Protein AF-A0A915ZA28-F1 (afdb_monomer_lite)

InterPro domains:
  IPR059179 MLKL-like, MCAfunc domain [cd21037] (40-152)

Foldseek 3Di:
DDDDPDDDDDPPDPPPQAAADPVLCVVLLVLLVVLLVLLVVLLVLFPFPNVLSVVLSVLSVLVNVLSVVCVVCVVVQSVCRGPVNSVLSVQLSVLSVVSSVLSNDGSHDDPVNCVVCVVVNVVSSVVSVVSNVVSVVVCCVSGVDPPPPPDD

Structure (mmCIF, N/CA/C/O backbone):
data_AF-A0A915ZA28-F1
#
_entry.id   AF-A0A915ZA28-F1
#
loop_
_atom_site.group_PDB
_atom_site.id
_atom_site.type_symbol
_atom_site.label_atom_id
_atom_site.label_alt_id
_atom_site.label_comp_id
_atom_site.label_asym_id
_atom_site.label_entity_id
_atom_site.label_seq_id
_atom_site.pdbx_PDB_ins_code
_atom_site.Cartn_x
_atom_site.Cartn_y
_atom_site.Cartn_z
_atom_site.occupancy
_atom_site.B_iso_or_equiv
_atom_site.auth_seq_id
_atom_site.auth_comp_id
_atom_site.auth_asym_id
_atom_site.auth_atom_id
_atom_site.pdbx_PDB_model_num
ATOM 1 N N . MET A 1 1 ? 57.516 22.117 -35.597 1.00 40.47 1 MET A N 1
ATOM 2 C CA . MET A 1 1 ? 57.354 22.070 -34.129 1.00 40.47 1 MET A CA 1
ATOM 3 C C . MET A 1 1 ? 55.864 22.042 -33.891 1.00 40.47 1 MET A C 1
ATOM 5 O O . MET A 1 1 ? 55.237 23.086 -33.785 1.00 40.47 1 MET A O 1
ATOM 9 N N . ASP A 1 2 ? 55.317 20.835 -33.965 1.00 41.31 2 ASP A N 1
ATOM 10 C CA . ASP A 1 2 ? 53.909 20.543 -33.736 1.00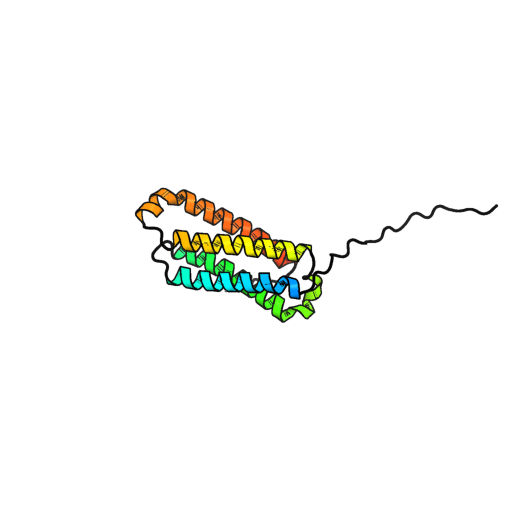 41.31 2 ASP A CA 1
ATOM 11 C C . ASP A 1 2 ? 53.710 20.199 -32.266 1.00 41.31 2 ASP A C 1
ATOM 13 O O . ASP A 1 2 ? 54.411 19.327 -31.761 1.00 41.31 2 ASP A O 1
ATOM 17 N N . GLN A 1 3 ? 52.769 20.880 -31.615 1.00 36.91 3 GLN A N 1
ATOM 18 C CA . GLN A 1 3 ? 51.885 20.400 -30.540 1.00 36.91 3 GLN A CA 1
ATOM 19 C C . GLN A 1 3 ? 51.331 21.620 -29.804 1.00 36.91 3 GLN A C 1
ATOM 21 O O . GLN A 1 3 ? 52.058 22.568 -29.542 1.00 36.91 3 GLN A O 1
ATOM 26 N N . LYS A 1 4 ? 50.092 21.659 -29.341 1.00 39.19 4 LYS A N 1
ATOM 27 C CA . LYS A 1 4 ? 48.842 20.934 -29.590 1.00 39.19 4 LYS A CA 1
ATOM 28 C C . LYS 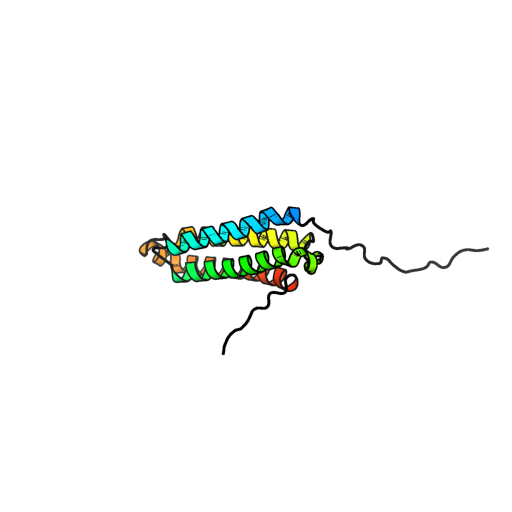A 1 4 ? 47.866 21.780 -28.774 1.00 39.19 4 LYS A C 1
ATOM 30 O O . LYS A 1 4 ? 48.152 22.074 -27.619 1.00 39.19 4 LYS A O 1
ATOM 35 N N . ILE A 1 5 ? 46.807 22.267 -29.409 1.00 40.84 5 ILE A N 1
ATOM 36 C CA . ILE A 1 5 ? 45.750 23.008 -28.723 1.00 40.84 5 ILE A CA 1
ATOM 37 C C . ILE A 1 5 ? 45.071 22.014 -27.779 1.00 40.84 5 ILE A C 1
ATOM 39 O O . ILE A 1 5 ? 44.640 20.948 -28.222 1.00 40.84 5 ILE A O 1
ATOM 43 N N . ASP A 1 6 ? 45.062 22.336 -26.488 1.00 39.34 6 ASP A N 1
ATOM 44 C CA . ASP A 1 6 ? 44.328 21.588 -25.478 1.00 39.34 6 ASP A CA 1
ATOM 45 C C . ASP A 1 6 ? 42.834 21.792 -25.721 1.00 39.34 6 ASP A C 1
ATOM 47 O O . ASP A 1 6 ? 42.280 22.869 -25.497 1.00 39.34 6 ASP A O 1
ATOM 51 N N . ASP A 1 7 ? 42.214 20.741 -26.244 1.00 38.91 7 ASP A N 1
ATOM 52 C CA . ASP A 1 7 ? 40.783 20.657 -26.478 1.00 38.91 7 ASP A CA 1
ATOM 53 C C . ASP A 1 7 ? 40.086 20.403 -25.135 1.00 38.91 7 ASP A C 1
ATOM 55 O O . ASP A 1 7 ? 40.293 19.384 -24.468 1.00 38.91 7 ASP A O 1
ATOM 59 N N . ILE A 1 8 ? 39.292 21.385 -24.717 1.00 51.22 8 ILE A N 1
ATOM 60 C CA . ILE A 1 8 ? 38.265 21.253 -23.688 1.00 51.22 8 ILE A CA 1
ATOM 61 C C . ILE A 1 8 ? 37.024 20.693 -24.383 1.00 51.22 8 ILE A C 1
ATOM 63 O O . ILE A 1 8 ? 36.708 21.151 -25.474 1.00 51.22 8 ILE A O 1
ATOM 67 N N . THR A 1 9 ? 36.286 19.829 -23.675 1.00 40.00 9 THR A N 1
ATOM 68 C CA . THR A 1 9 ? 35.014 19.134 -24.004 1.00 40.00 9 THR A CA 1
ATOM 69 C C . THR A 1 9 ? 35.259 17.662 -24.347 1.00 40.00 9 THR A C 1
ATOM 71 O O . THR A 1 9 ? 36.140 17.334 -25.118 1.00 40.00 9 THR A O 1
ATOM 74 N N . GLU A 1 10 ? 34.625 16.670 -23.730 1.00 42.81 10 GLU A N 1
ATOM 75 C CA . GLU A 1 10 ? 33.280 16.583 -23.172 1.00 42.81 10 GLU A CA 1
ATOM 76 C C . GLU A 1 10 ? 33.290 15.419 -22.157 1.00 42.81 10 GLU A C 1
ATOM 78 O O . GLU A 1 10 ? 33.548 14.276 -22.525 1.00 42.81 10 GLU A O 1
ATOM 83 N N . ASN A 1 11 ? 33.027 15.673 -20.870 1.00 44.12 11 ASN A N 1
ATOM 84 C CA . ASN A 1 11 ? 32.647 14.599 -19.945 1.00 44.12 11 ASN A CA 1
ATOM 85 C C . ASN A 1 11 ? 31.131 14.415 -20.063 1.00 44.12 11 ASN A C 1
ATOM 87 O O . ASN A 1 11 ? 30.358 14.913 -19.241 1.00 44.12 11 ASN A O 1
ATOM 91 N N . SER A 1 12 ? 30.703 13.788 -21.155 1.00 46.66 12 SER A N 1
ATOM 92 C CA . SER A 1 12 ? 29.302 13.516 -21.453 1.00 46.66 12 SER A CA 1
ATOM 93 C C . SER A 1 12 ? 28.850 12.224 -20.760 1.00 46.66 12 SER A C 1
ATOM 95 O O . SER A 1 12 ? 28.914 11.128 -21.296 1.00 46.66 12 SER A O 1
ATOM 97 N N . GLY A 1 13 ? 28.343 12.386 -19.535 1.00 45.31 13 GLY A N 1
ATOM 98 C CA . GLY A 1 13 ? 27.121 11.693 -19.118 1.00 45.31 13 GLY A CA 1
ATOM 99 C C . GLY A 1 13 ? 27.188 10.203 -18.778 1.00 45.31 13 GLY A C 1
ATOM 100 O O . GLY A 1 13 ? 26.256 9.492 -19.129 1.00 45.31 13 GLY A O 1
ATOM 101 N N . ASP A 1 14 ? 28.172 9.726 -18.013 1.00 47.44 14 ASP A N 1
ATOM 102 C CA . ASP A 1 14 ? 28.144 8.341 -17.495 1.00 47.44 14 ASP A CA 1
ATOM 103 C C . ASP A 1 14 ? 27.449 8.218 -16.119 1.00 47.44 14 ASP A C 1
ATOM 105 O O . ASP A 1 14 ? 27.905 7.558 -15.188 1.00 47.44 14 ASP A O 1
ATOM 109 N N . SER A 1 15 ? 26.310 8.902 -15.977 1.00 50.84 15 SER A N 1
ATOM 110 C CA . SER A 1 15 ? 25.309 8.615 -14.941 1.00 50.84 15 SER A CA 1
ATOM 111 C C . SER A 1 15 ? 24.094 7.964 -15.601 1.00 50.84 15 SER A C 1
ATOM 113 O O . SER A 1 15 ? 22.947 8.344 -15.348 1.00 50.84 15 SER A O 1
ATOM 115 N N . ALA A 1 16 ? 24.340 6.983 -16.471 1.00 52.16 16 ALA A N 1
ATOM 116 C CA . ALA A 1 16 ? 23.309 6.040 -16.856 1.00 52.16 16 ALA A CA 1
ATOM 117 C C . ALA A 1 16 ? 22.766 5.422 -15.560 1.00 52.16 16 ALA A C 1
ATOM 119 O O . ALA A 1 16 ? 23.492 4.776 -14.803 1.00 52.16 16 ALA A O 1
ATOM 120 N N . LEU A 1 17 ? 21.499 5.701 -15.257 1.00 61.66 17 LEU A N 1
ATOM 121 C CA . LEU A 1 17 ? 20.747 5.066 -14.184 1.00 61.66 17 LEU A CA 1
ATOM 122 C C . LEU A 1 17 ? 21.032 3.561 -14.223 1.00 61.66 17 LEU A C 1
ATOM 124 O O . LEU A 1 17 ? 20.574 2.883 -15.135 1.00 61.66 17 LEU A O 1
ATOM 128 N N . MET A 1 18 ? 21.829 3.056 -13.273 1.00 81.25 18 MET A N 1
ATOM 129 C CA . MET A 1 18 ? 22.242 1.650 -13.252 1.00 81.25 18 MET A CA 1
ATOM 130 C C . MET A 1 18 ? 20.996 0.768 -13.363 1.00 81.25 18 MET A C 1
ATOM 132 O O . MET A 1 18 ? 20.168 0.749 -12.442 1.00 81.25 18 MET A O 1
ATOM 136 N N . ILE A 1 19 ? 20.851 0.095 -14.507 1.00 89.12 19 ILE A N 1
ATOM 137 C CA . ILE A 1 19 ? 19.702 -0.755 -14.817 1.00 89.12 19 ILE A CA 1
ATOM 138 C C . ILE A 1 19 ? 19.683 -1.898 -13.805 1.00 89.12 19 ILE A C 1
ATOM 140 O O . ILE A 1 19 ? 20.698 -2.553 -13.554 1.00 89.12 19 ILE A O 1
ATOM 144 N N . VAL A 1 20 ? 18.520 -2.140 -13.210 1.00 94.00 20 VAL A N 1
ATOM 145 C CA . VAL A 1 20 ? 18.301 -3.251 -12.286 1.00 94.00 20 VAL A CA 1
ATOM 146 C C . VAL A 1 20 ? 17.390 -4.260 -12.980 1.00 94.00 20 VAL A C 1
ATOM 148 O O . VAL A 1 20 ? 16.294 -3.896 -13.399 1.00 94.00 20 VAL A O 1
ATOM 151 N N . PRO A 1 21 ? 17.782 -5.542 -13.092 1.00 94.81 21 PRO A N 1
ATOM 152 C CA . PRO A 1 21 ? 16.941 -6.541 -13.740 1.00 94.81 21 PRO A CA 1
ATOM 153 C C . PRO A 1 21 ? 15.562 -6.636 -13.082 1.00 94.81 21 PRO A C 1
ATOM 155 O O . PRO A 1 21 ? 15.471 -6.787 -11.863 1.00 94.81 21 PRO A O 1
ATOM 158 N N . PHE A 1 22 ? 14.495 -6.650 -13.887 1.00 95.12 22 PHE A N 1
ATOM 159 C CA . PHE A 1 22 ? 13.106 -6.768 -13.420 1.00 95.12 22 PHE A CA 1
ATOM 160 C C . PHE A 1 22 ? 12.899 -7.893 -12.389 1.00 95.12 22 PHE A C 1
ATOM 162 O O . PHE A 1 22 ? 12.186 -7.722 -11.405 1.00 95.12 22 PHE A O 1
ATOM 169 N N . ALA A 1 23 ? 13.578 -9.033 -12.558 1.00 96.50 23 ALA A N 1
ATOM 170 C CA . ALA A 1 23 ? 13.495 -10.160 -11.629 1.00 96.50 23 ALA A CA 1
ATOM 171 C C . ALA A 1 23 ? 13.850 -9.794 -10.172 1.00 96.50 23 ALA A C 1
ATOM 173 O O . ALA A 1 23 ? 13.363 -10.441 -9.248 1.00 96.50 23 ALA A O 1
ATOM 174 N N . LYS A 1 24 ? 14.662 -8.751 -9.949 1.00 96.94 24 LYS A N 1
ATOM 175 C CA . LYS A 1 24 ? 14.980 -8.234 -8.609 1.00 96.94 24 LYS A CA 1
ATOM 176 C C . LYS A 1 24 ? 13.816 -7.478 -7.970 1.00 96.94 24 LYS A C 1
ATOM 178 O O . LYS A 1 24 ? 13.742 -7.451 -6.750 1.00 96.94 24 LYS A O 1
ATOM 183 N N . PHE A 1 25 ? 12.904 -6.910 -8.759 1.00 97.00 25 PHE A N 1
ATOM 184 C CA . PHE A 1 25 ? 11.719 -6.204 -8.263 1.00 97.00 25 PHE A CA 1
ATOM 185 C C . PHE A 1 25 ? 10.588 -7.159 -7.865 1.00 97.00 25 PHE A C 1
ATOM 187 O O . PHE A 1 25 ? 9.782 -6.814 -7.007 1.00 97.00 25 PHE A O 1
ATOM 194 N N . LEU A 1 26 ? 10.532 -8.367 -8.444 1.00 96.88 26 LEU A N 1
ATOM 195 C CA . LEU A 1 26 ? 9.456 -9.336 -8.192 1.00 96.88 26 LEU A CA 1
ATOM 196 C C . LEU A 1 26 ? 9.199 -9.631 -6.702 1.00 96.88 26 LEU A C 1
ATOM 198 O O . LEU A 1 26 ? 8.030 -9.634 -6.321 1.00 96.88 26 LEU A O 1
ATOM 202 N N . PRO A 1 27 ? 10.218 -9.839 -5.842 1.00 97.88 27 PRO A N 1
ATOM 203 C CA . PRO A 1 27 ? 9.985 -10.035 -4.413 1.00 97.88 27 PRO A CA 1
ATOM 204 C C . PRO A 1 27 ? 9.258 -8.858 -3.755 1.00 97.88 27 PRO A C 1
ATOM 206 O O . PRO A 1 27 ? 8.328 -9.092 -2.996 1.00 97.88 27 PRO A O 1
ATOM 209 N N . LEU A 1 28 ? 9.626 -7.615 -4.087 1.00 97.69 28 LEU A N 1
ATOM 210 C CA . LEU A 1 28 ? 9.005 -6.408 -3.525 1.00 97.69 28 LEU A CA 1
ATOM 211 C C . LEU A 1 28 ? 7.570 -6.226 -4.025 1.00 97.69 28 LEU A C 1
ATOM 213 O O . LEU A 1 28 ? 6.681 -5.896 -3.248 1.00 97.69 28 LEU A O 1
ATOM 217 N N . ILE A 1 29 ? 7.338 -6.484 -5.316 1.00 96.38 29 ILE A N 1
ATOM 218 C CA . ILE A 1 29 ? 6.001 -6.438 -5.921 1.00 96.38 29 ILE A CA 1
ATOM 219 C C . ILE A 1 29 ? 5.070 -7.436 -5.222 1.00 96.38 29 ILE A C 1
ATOM 221 O O . ILE A 1 29 ? 3.973 -7.076 -4.800 1.00 96.38 29 ILE A O 1
ATOM 225 N N . ASN A 1 30 ? 5.528 -8.679 -5.062 1.00 97.50 30 ASN A N 1
ATOM 226 C CA . ASN A 1 30 ? 4.752 -9.722 -4.398 1.00 97.50 30 ASN A CA 1
ATOM 227 C C . ASN A 1 30 ? 4.546 -9.415 -2.909 1.00 97.50 30 ASN A C 1
ATOM 229 O O . ASN A 1 30 ? 3.473 -9.670 -2.375 1.00 97.50 30 ASN A O 1
ATOM 233 N N . GLU A 1 31 ? 5.559 -8.865 -2.237 1.00 97.81 31 GLU A N 1
ATOM 234 C CA . GLU A 1 31 ? 5.478 -8.486 -0.827 1.00 97.81 31 GLU A CA 1
ATOM 235 C C . GLU A 1 31 ? 4.410 -7.407 -0.592 1.00 97.81 31 GLU A C 1
ATOM 237 O O . GLU A 1 31 ? 3.567 -7.574 0.289 1.00 97.81 31 GLU A O 1
ATOM 242 N N . ILE A 1 32 ? 4.375 -6.356 -1.418 1.00 97.50 32 ILE A N 1
ATOM 243 C CA . ILE A 1 32 ? 3.351 -5.304 -1.327 1.00 97.50 32 ILE A CA 1
ATOM 244 C C . ILE A 1 32 ? 1.950 -5.872 -1.594 1.00 97.50 32 ILE A C 1
ATOM 246 O O . ILE A 1 32 ? 1.025 -5.575 -0.836 1.00 97.50 32 ILE A O 1
ATOM 250 N N . GLY A 1 33 ? 1.797 -6.735 -2.606 1.00 97.88 33 GLY A N 1
ATOM 251 C CA . GLY A 1 33 ? 0.526 -7.416 -2.878 1.00 97.88 33 GLY A CA 1
ATOM 252 C C . GLY A 1 33 ? 0.059 -8.301 -1.714 1.00 97.88 33 GLY A C 1
ATOM 253 O O . GLY A 1 33 ? -1.112 -8.273 -1.338 1.00 97.88 33 GLY A O 1
ATOM 254 N N . ASN A 1 34 ? 0.976 -9.029 -1.073 1.00 98.50 34 ASN A N 1
ATOM 255 C CA . ASN A 1 34 ? 0.660 -9.834 0.108 1.00 98.50 34 ASN A CA 1
ATOM 256 C C . ASN A 1 34 ? 0.241 -8.960 1.293 1.00 98.50 34 ASN A C 1
ATOM 258 O O . ASN A 1 34 ? -0.763 -9.252 1.941 1.00 98.50 34 ASN A O 1
ATOM 262 N N . PHE A 1 35 ? 0.956 -7.862 1.553 1.00 98.56 35 PHE A N 1
ATOM 263 C CA . PHE A 1 35 ? 0.566 -6.933 2.610 1.00 98.56 35 PHE A CA 1
ATOM 264 C C . PHE A 1 35 ? -0.808 -6.329 2.357 1.00 98.56 35 PHE A C 1
ATOM 266 O O . PHE A 1 35 ? -1.572 -6.194 3.308 1.00 98.56 35 PHE A O 1
ATOM 273 N N . PHE A 1 36 ? -1.142 -6.003 1.107 1.00 98.56 36 PHE A N 1
ATOM 274 C CA . PHE A 1 36 ? -2.481 -5.542 0.766 1.00 98.56 36 PHE A CA 1
ATOM 275 C C . PHE A 1 36 ? -3.548 -6.581 1.135 1.00 98.56 36 PHE A C 1
ATOM 277 O O . PHE A 1 36 ? -4.484 -6.242 1.861 1.00 98.56 36 PHE A O 1
ATOM 284 N N . ASN A 1 37 ? -3.370 -7.845 0.742 1.00 98.62 37 ASN A N 1
ATOM 285 C CA . ASN A 1 37 ? -4.299 -8.921 1.105 1.00 98.62 37 ASN A CA 1
ATOM 286 C C . ASN A 1 37 ? -4.449 -9.057 2.629 1.00 98.62 37 ASN A C 1
ATOM 288 O O . ASN A 1 37 ? -5.566 -9.090 3.139 1.00 98.62 37 ASN A O 1
ATOM 292 N N . GLU A 1 38 ? -3.343 -9.011 3.375 1.00 98.62 38 GLU A N 1
ATOM 293 C CA . GLU A 1 38 ? -3.388 -9.018 4.841 1.00 98.62 38 GLU A CA 1
ATOM 294 C C . GLU A 1 38 ? -4.145 -7.796 5.403 1.00 98.62 38 GLU A C 1
ATOM 296 O O . GLU A 1 38 ? -4.866 -7.915 6.393 1.00 98.62 38 GLU A O 1
ATOM 301 N N . THR A 1 39 ? -4.035 -6.608 4.788 1.00 98.62 39 THR A N 1
ATOM 302 C CA . THR A 1 39 ? -4.837 -5.449 5.224 1.00 98.62 39 THR A CA 1
ATOM 303 C C . THR A 1 39 ? -6.333 -5.639 4.994 1.00 98.62 39 THR A C 1
ATOM 305 O O . THR A 1 39 ? -7.107 -5.157 5.820 1.00 98.62 39 THR A O 1
ATOM 308 N N . ILE A 1 40 ? -6.749 -6.340 3.931 1.00 98.62 40 ILE A N 1
ATOM 309 C CA . ILE A 1 40 ? -8.162 -6.679 3.697 1.00 98.62 40 ILE A CA 1
ATOM 310 C C . ILE A 1 40 ? -8.675 -7.524 4.863 1.00 98.62 40 ILE A C 1
ATOM 312 O O . ILE A 1 40 ? -9.624 -7.115 5.534 1.00 98.62 40 ILE A O 1
ATOM 316 N N . GLU A 1 41 ? -7.985 -8.624 5.170 1.00 98.44 41 GLU A N 1
ATOM 317 C CA . GLU A 1 41 ? -8.357 -9.540 6.255 1.00 98.44 41 GLU A CA 1
ATOM 318 C C . GLU A 1 41 ? -8.438 -8.818 7.612 1.00 98.44 41 GLU A C 1
ATOM 320 O O . GLU A 1 41 ? -9.408 -8.966 8.361 1.00 98.44 41 GLU A O 1
ATOM 325 N N . LEU A 1 42 ? -7.447 -7.972 7.920 1.00 98.38 42 LEU A N 1
ATOM 326 C CA . LEU A 1 42 ? -7.416 -7.205 9.168 1.00 98.38 42 LEU A CA 1
ATOM 327 C C . LEU A 1 42 ? -8.568 -6.199 9.285 1.00 98.38 42 LEU A C 1
ATOM 329 O O . LEU A 1 42 ? -9.061 -5.956 10.389 1.00 98.38 42 LEU A O 1
ATOM 333 N N . VAL A 1 43 ? -8.969 -5.571 8.178 1.00 97.81 43 VAL A N 1
ATOM 334 C CA . VAL A 1 43 ? -10.060 -4.586 8.174 1.00 97.81 43 VAL A CA 1
ATOM 335 C C . VAL A 1 43 ? -11.420 -5.271 8.266 1.00 97.81 43 VAL A C 1
ATOM 337 O O . VAL A 1 43 ? -12.281 -4.786 9.002 1.00 97.81 43 VAL A O 1
ATOM 340 N N . GLU A 1 44 ? -11.603 -6.404 7.589 1.00 97.50 44 GLU A N 1
ATOM 341 C CA . GLU A 1 44 ? -12.818 -7.222 7.691 1.00 97.50 44 GLU A CA 1
ATOM 342 C C . GLU A 1 44 ? -13.040 -7.729 9.122 1.00 97.50 44 GLU A C 1
ATOM 344 O O . GLU A 1 44 ? -14.155 -7.651 9.645 1.00 97.50 44 GLU A O 1
ATOM 349 N N . ALA A 1 45 ? -11.968 -8.159 9.794 1.00 97.06 45 ALA A N 1
ATOM 350 C CA . ALA A 1 45 ? -11.998 -8.619 11.181 1.00 97.06 45 ALA A CA 1
ATOM 351 C C . ALA A 1 45 ? -11.972 -7.485 12.230 1.00 97.06 45 ALA A C 1
ATOM 353 O O . ALA A 1 45 ? -11.946 -7.756 13.434 1.00 97.06 45 ALA A O 1
ATOM 354 N N . ALA A 1 46 ? -11.935 -6.211 11.823 1.00 96.06 46 ALA A N 1
ATOM 355 C CA . ALA A 1 46 ? -11.757 -5.104 12.757 1.00 96.06 46 ALA A CA 1
ATOM 356 C C . ALA A 1 46 ? -12.991 -4.895 13.646 1.00 96.06 46 ALA A C 1
ATOM 358 O O . ALA A 1 46 ? -14.080 -4.580 13.168 1.00 96.06 46 ALA A O 1
ATOM 359 N N . GLU A 1 47 ? -12.821 -4.946 14.964 1.00 95.38 47 GLU A N 1
ATOM 360 C CA . GLU A 1 47 ? -13.878 -4.583 15.922 1.00 95.38 47 GLU A CA 1
ATOM 361 C C . GLU A 1 47 ? -13.906 -3.070 16.186 1.00 95.38 47 GLU A C 1
ATOM 363 O O . GLU A 1 47 ? -14.945 -2.473 16.493 1.00 95.38 47 GLU A O 1
ATOM 368 N N . HIS A 1 48 ? -12.756 -2.418 16.019 1.00 93.62 48 HIS A N 1
ATOM 369 C CA . HIS A 1 48 ? -12.533 -1.022 16.358 1.00 93.62 48 HIS A CA 1
ATOM 370 C C . HIS A 1 48 ? -11.794 -0.273 15.251 1.00 93.62 48 HIS A C 1
ATOM 372 O O . HIS A 1 48 ? -11.219 -0.848 14.338 1.00 93.62 48 HIS A O 1
ATOM 378 N N . ASN A 1 49 ? -11.844 1.062 15.315 1.00 91.75 49 ASN A N 1
ATOM 379 C CA . ASN A 1 49 ? -11.143 1.963 14.386 1.00 91.75 49 ASN A CA 1
ATOM 380 C C . ASN A 1 49 ? -11.407 1.708 12.888 1.00 91.75 49 ASN A C 1
ATOM 382 O O . ASN A 1 49 ? -10.654 2.205 12.057 1.00 91.75 49 ASN A O 1
ATOM 386 N N . LYS A 1 50 ? -12.523 1.040 12.551 1.00 94.31 50 LYS A N 1
ATOM 387 C CA . LYS A 1 50 ? -12.914 0.621 11.194 1.00 94.31 50 LYS A CA 1
ATOM 388 C C . LYS A 1 50 ? -12.670 1.685 10.128 1.00 94.31 50 LYS A C 1
ATOM 390 O O . LYS A 1 50 ? -11.998 1.417 9.147 1.00 94.31 50 LYS A O 1
ATOM 395 N N . ARG A 1 51 ? -13.135 2.920 10.355 1.00 94.88 51 ARG A N 1
ATOM 396 C CA . ARG A 1 51 ? -12.933 4.032 9.409 1.00 94.88 51 ARG A CA 1
ATOM 397 C C . ARG A 1 51 ? -11.452 4.325 9.145 1.00 94.88 51 ARG A C 1
ATOM 399 O O . ARG A 1 51 ? -11.077 4.546 8.003 1.00 94.88 51 ARG A O 1
ATOM 406 N N . THR A 1 52 ? -10.619 4.353 10.183 1.00 94.81 52 THR A N 1
ATOM 407 C CA . THR A 1 52 ? -9.176 4.594 10.037 1.00 94.81 52 THR A CA 1
ATOM 408 C C . THR A 1 52 ? -8.498 3.426 9.326 1.00 94.81 52 THR A C 1
ATOM 410 O O . THR A 1 52 ? -7.693 3.659 8.429 1.00 94.81 52 THR A O 1
ATOM 413 N N . CYS A 1 53 ? -8.848 2.188 9.692 1.00 97.75 53 CYS A N 1
ATOM 414 C CA . CYS A 1 53 ? -8.341 0.984 9.033 1.00 97.75 53 CYS A CA 1
ATOM 415 C C . CYS A 1 53 ? -8.687 0.979 7.538 1.00 97.75 53 CYS A C 1
ATOM 417 O O . CYS A 1 53 ? -7.808 0.766 6.711 1.00 97.75 53 CYS A O 1
ATOM 419 N N . GLU A 1 54 ? -9.938 1.292 7.193 1.00 98.12 54 GLU A N 1
ATOM 420 C CA . GLU A 1 54 ? -10.426 1.337 5.812 1.00 98.12 54 GLU A CA 1
ATOM 421 C C . GLU A 1 54 ? -9.680 2.383 4.972 1.00 98.12 54 GLU A C 1
ATOM 423 O O . GLU A 1 54 ? -9.249 2.091 3.859 1.00 98.12 54 GLU A O 1
ATOM 428 N N . ILE A 1 55 ? -9.439 3.580 5.523 1.00 98.00 55 ILE A N 1
ATOM 429 C CA . ILE A 1 55 ? -8.658 4.624 4.836 1.00 98.00 55 ILE A CA 1
ATOM 430 C C . ILE A 1 55 ? -7.233 4.140 4.532 1.00 98.00 55 ILE A C 1
ATOM 432 O O . ILE A 1 55 ? -6.722 4.378 3.439 1.00 98.00 55 ILE A O 1
ATOM 436 N N . LEU A 1 56 ? -6.584 3.472 5.487 1.00 98.19 56 LEU A N 1
ATOM 437 C CA . LEU A 1 56 ? -5.226 2.963 5.306 1.00 98.19 56 LEU A CA 1
ATOM 438 C C . LEU A 1 56 ? -5.173 1.814 4.290 1.00 98.19 56 LEU A C 1
ATOM 440 O O . LEU A 1 56 ? -4.310 1.828 3.415 1.00 98.19 56 LEU A O 1
ATOM 444 N N . LYS A 1 57 ? -6.120 0.871 4.358 1.00 98.50 57 LYS A N 1
ATOM 445 C CA . LYS A 1 57 ? -6.270 -0.215 3.377 1.00 98.50 57 LYS A CA 1
ATOM 446 C C . LYS A 1 57 ? -6.428 0.335 1.961 1.00 98.50 57 LYS A C 1
ATOM 448 O O . LYS A 1 57 ? -5.733 -0.106 1.053 1.00 98.50 57 LYS A O 1
ATOM 453 N N . ASN A 1 58 ? -7.287 1.339 1.775 1.00 97.44 58 ASN A N 1
ATOM 454 C CA . ASN A 1 58 ? -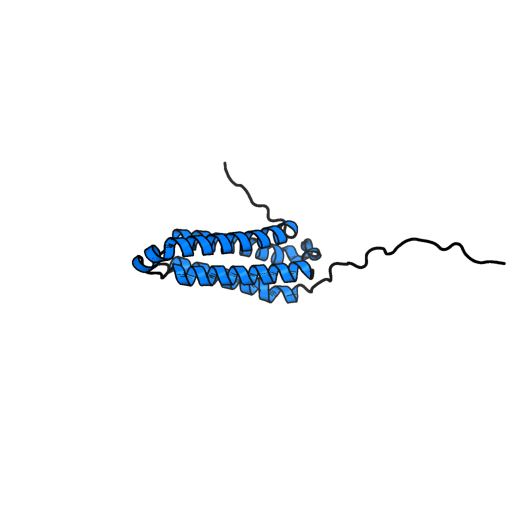7.537 1.924 0.456 1.00 97.44 58 ASN A CA 1
ATOM 455 C C . ASN A 1 58 ? -6.298 2.627 -0.116 1.00 97.44 58 ASN A C 1
ATOM 457 O O . ASN A 1 58 ? -6.062 2.560 -1.317 1.00 97.44 58 ASN A O 1
ATOM 461 N N . ARG A 1 59 ? -5.457 3.236 0.729 1.00 95.88 59 ARG A N 1
ATOM 462 C CA . ARG A 1 59 ? -4.162 3.783 0.285 1.00 95.88 59 ARG A CA 1
ATOM 463 C C . ARG A 1 59 ? -3.217 2.690 -0.207 1.00 95.88 59 ARG A C 1
ATOM 465 O O . ARG A 1 59 ? -2.623 2.840 -1.271 1.00 95.88 59 ARG A O 1
ATOM 472 N N . VAL A 1 60 ? -3.114 1.585 0.532 1.00 97.31 60 VAL A N 1
ATOM 473 C CA . VAL A 1 60 ? -2.310 0.425 0.113 1.00 97.31 60 VAL A CA 1
ATOM 474 C C . VAL A 1 60 ? -2.855 -0.181 -1.185 1.00 97.31 60 VAL A C 1
ATOM 476 O O . VAL A 1 60 ? -2.066 -0.519 -2.061 1.00 97.31 60 VAL A O 1
ATOM 479 N N . HIS A 1 61 ? -4.180 -0.237 -1.354 1.00 97.19 61 HIS A N 1
ATOM 480 C CA . HIS A 1 61 ? -4.818 -0.707 -2.587 1.00 97.19 61 HIS A CA 1
ATOM 481 C C . HIS A 1 61 ? -4.385 0.108 -3.810 1.00 97.19 61 HIS A C 1
ATOM 483 O O . HIS A 1 61 ? -3.964 -0.467 -4.805 1.00 97.19 61 HIS A O 1
ATOM 489 N N . VAL A 1 62 ? -4.427 1.444 -3.731 1.00 93.25 62 VAL A N 1
ATOM 490 C CA . VAL A 1 62 ? -4.005 2.319 -4.841 1.00 93.25 62 VAL A CA 1
ATOM 491 C C . VAL A 1 62 ? -2.558 2.034 -5.256 1.00 93.25 62 VAL A C 1
ATOM 493 O O . VAL A 1 62 ? -2.254 1.961 -6.446 1.00 93.25 62 VAL A O 1
ATOM 496 N N . ALA A 1 63 ? -1.668 1.818 -4.286 1.00 93.19 63 ALA A N 1
ATOM 497 C CA . ALA A 1 63 ? -0.282 1.461 -4.570 1.00 93.19 63 ALA A CA 1
ATOM 498 C C . ALA A 1 63 ? -0.143 0.074 -5.209 1.00 93.19 63 ALA A C 1
ATOM 500 O O . ALA A 1 63 ? 0.619 -0.081 -6.163 1.00 93.19 63 ALA A O 1
ATOM 501 N N . GLU A 1 64 ? -0.878 -0.923 -4.708 1.00 95.69 64 GLU A N 1
ATOM 502 C CA . GLU A 1 64 ? -0.898 -2.272 -5.284 1.00 95.69 64 GLU A CA 1
ATOM 503 C C . GLU A 1 64 ? -1.346 -2.238 -6.748 1.00 95.69 64 GLU A C 1
ATOM 505 O O . GLU A 1 64 ? -0.657 -2.808 -7.594 1.00 95.69 64 GLU A O 1
ATOM 510 N N . LEU A 1 65 ? -2.412 -1.493 -7.064 1.00 93.81 65 LEU A N 1
ATOM 511 C CA . LEU A 1 65 ? -2.912 -1.335 -8.431 1.00 93.81 65 LEU A CA 1
ATOM 512 C C . LEU A 1 65 ? -1.844 -0.750 -9.361 1.00 93.81 65 LEU A C 1
ATOM 514 O O . LEU A 1 65 ? -1.570 -1.324 -10.416 1.00 93.81 65 LEU A O 1
ATOM 518 N N . ALA A 1 66 ? -1.196 0.343 -8.949 1.00 92.00 66 ALA A N 1
ATOM 519 C CA . ALA A 1 66 ? -0.145 0.989 -9.736 1.00 92.00 66 ALA A CA 1
ATOM 520 C C . ALA A 1 66 ? 1.061 0.060 -9.970 1.00 92.00 66 ALA A C 1
ATOM 522 O O . ALA A 1 66 ? 1.646 0.026 -11.055 1.00 92.00 66 ALA A O 1
ATOM 523 N N . ILE A 1 67 ? 1.435 -0.732 -8.963 1.00 93.62 67 ILE A N 1
ATOM 524 C CA . ILE A 1 67 ? 2.532 -1.700 -9.069 1.00 93.62 67 ILE A CA 1
ATOM 525 C C . ILE A 1 67 ? 2.150 -2.878 -9.974 1.00 93.62 67 ILE A C 1
ATOM 527 O O . ILE A 1 67 ? 2.984 -3.359 -10.752 1.00 93.62 67 ILE A O 1
ATOM 531 N N . ARG A 1 68 ? 0.904 -3.353 -9.894 1.00 93.50 68 ARG A N 1
ATOM 532 C CA . ARG A 1 68 ? 0.392 -4.413 -10.766 1.00 93.50 68 ARG A CA 1
ATOM 533 C C . ARG A 1 68 ? 0.391 -3.961 -12.222 1.00 93.50 68 ARG A C 1
ATOM 535 O O . ARG A 1 68 ? 0.907 -4.682 -13.076 1.00 93.50 68 ARG A O 1
ATOM 542 N N . GLU A 1 69 ? -0.074 -2.744 -12.480 1.00 92.25 69 GLU A N 1
ATOM 543 C CA . GLU A 1 69 ? -0.027 -2.130 -13.806 1.00 92.25 69 GLU A CA 1
ATOM 544 C C . GLU A 1 69 ? 1.416 -1.988 -14.314 1.00 92.25 69 GLU A C 1
ATOM 546 O O . GLU A 1 69 ? 1.715 -2.380 -15.444 1.00 92.25 69 GLU A O 1
ATOM 551 N N . LEU A 1 70 ? 2.347 -1.511 -13.477 1.00 91.94 70 LEU A N 1
ATOM 552 C CA . LEU A 1 70 ? 3.773 -1.446 -13.819 1.00 91.94 70 LEU A CA 1
ATOM 553 C C . LEU A 1 70 ? 4.327 -2.826 -14.219 1.00 91.94 70 LEU A C 1
ATOM 555 O O . LEU A 1 70 ? 5.102 -2.941 -15.171 1.00 91.94 70 LEU A O 1
ATOM 559 N N . ARG A 1 71 ? 3.940 -3.887 -13.501 1.00 93.50 71 ARG A N 1
ATOM 560 C CA . ARG A 1 71 ? 4.351 -5.266 -13.806 1.00 93.50 71 ARG A CA 1
ATOM 561 C C . ARG A 1 71 ? 3.795 -5.750 -15.147 1.00 93.50 71 ARG A C 1
ATOM 563 O O . ARG A 1 71 ? 4.504 -6.456 -15.876 1.00 93.50 71 ARG A O 1
ATOM 570 N N . GLU A 1 72 ? 2.548 -5.412 -15.454 1.00 93.38 72 GLU A N 1
ATOM 571 C CA . GLU A 1 72 ? 1.884 -5.750 -16.717 1.00 93.38 72 GLU A CA 1
ATOM 572 C C . GLU A 1 72 ? 2.524 -5.005 -17.895 1.00 93.38 72 GLU A C 1
ATOM 574 O O . GLU A 1 72 ? 2.916 -5.636 -18.880 1.00 93.38 72 GLU A O 1
ATOM 579 N N . LYS A 1 73 ? 2.754 -3.697 -17.739 1.00 90.62 73 LYS A N 1
ATOM 580 C CA . LYS A 1 73 ? 3.356 -2.800 -18.739 1.00 90.62 73 LYS A CA 1
ATOM 581 C C . LYS A 1 73 ? 4.888 -2.769 -18.700 1.00 90.62 73 LYS A C 1
ATOM 583 O O . LYS A 1 73 ? 5.504 -1.847 -19.222 1.00 90.62 73 LYS A O 1
ATOM 588 N N . ARG A 1 74 ? 5.551 -3.774 -18.111 1.00 91.62 74 ARG A N 1
ATOM 589 C CA . ARG A 1 74 ? 7.009 -3.744 -17.858 1.00 91.62 74 ARG A CA 1
ATOM 590 C C . ARG A 1 74 ? 7.880 -3.475 -19.094 1.00 91.62 74 ARG A C 1
ATOM 592 O O . ARG A 1 74 ? 8.964 -2.933 -18.947 1.00 91.62 74 ARG A O 1
ATOM 599 N N . LYS A 1 75 ? 7.431 -3.881 -20.287 1.00 91.81 75 LYS A N 1
ATOM 600 C CA . LYS A 1 75 ? 8.157 -3.648 -21.550 1.00 91.81 75 LYS A CA 1
ATOM 601 C C . LYS A 1 75 ? 8.071 -2.190 -22.003 1.00 91.81 75 LYS A C 1
ATOM 603 O O . LYS A 1 75 ? 9.001 -1.686 -22.610 1.00 91.81 75 LYS A O 1
ATOM 608 N N . ASP A 1 76 ? 6.974 -1.518 -21.670 1.00 89.38 76 ASP A N 1
ATOM 609 C CA . ASP A 1 76 ? 6.748 -0.110 -22.004 1.00 89.38 76 ASP A CA 1
ATOM 610 C C . ASP A 1 76 ? 7.367 0.823 -20.950 1.00 89.38 76 ASP A C 1
ATOM 612 O O . ASP A 1 76 ? 7.442 2.030 -21.149 1.00 89.38 76 ASP A O 1
ATOM 616 N N . ARG A 1 77 ? 7.788 0.259 -19.809 1.00 88.62 77 ARG A N 1
ATOM 617 C CA . ARG A 1 77 ? 8.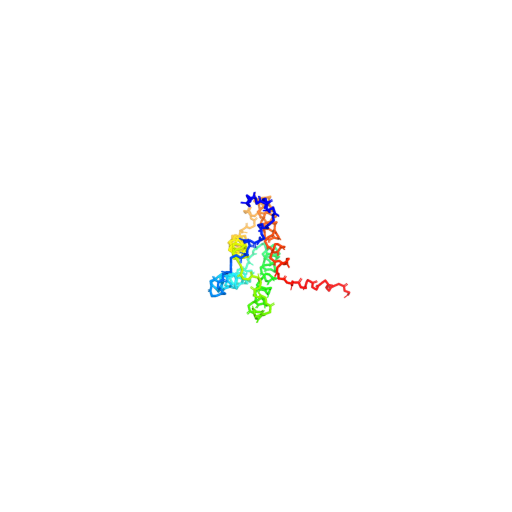296 0.955 -18.616 1.00 88.62 77 ARG A CA 1
ATOM 618 C C . ARG A 1 77 ? 9.703 0.503 -18.235 1.00 88.62 77 ARG A C 1
ATOM 620 O O . ARG A 1 77 ? 10.029 0.416 -17.053 1.00 88.62 77 ARG A O 1
ATOM 627 N N . GLU A 1 78 ? 10.528 0.143 -19.216 1.00 89.25 78 GLU A N 1
ATOM 628 C CA . GLU A 1 78 ? 11.885 -0.362 -18.964 1.00 89.25 78 GLU A CA 1
ATOM 629 C C . GLU A 1 78 ? 12.760 0.649 -18.202 1.00 89.25 78 GLU A C 1
ATOM 631 O O . GLU A 1 78 ? 13.554 0.264 -17.341 1.00 89.25 78 GLU A O 1
ATOM 636 N N . ASP A 1 79 ? 12.539 1.942 -18.445 1.00 89.00 79 ASP A N 1
ATOM 637 C CA . ASP A 1 79 ? 13.182 3.078 -17.780 1.00 89.00 79 ASP A CA 1
ATOM 638 C C . ASP A 1 79 ? 12.914 3.134 -16.266 1.00 89.00 79 ASP A C 1
ATOM 640 O O . ASP A 1 79 ? 13.756 3.607 -15.490 1.00 89.00 79 ASP A O 1
ATOM 644 N N . PHE A 1 80 ? 11.781 2.584 -15.817 1.00 91.88 80 PHE A N 1
ATOM 645 C CA . PHE A 1 80 ? 11.463 2.482 -14.400 1.00 91.88 80 PHE A CA 1
ATOM 646 C C . PHE A 1 80 ? 12.446 1.567 -13.659 1.00 91.88 80 PHE A C 1
ATOM 648 O O . PHE A 1 80 ? 12.755 1.834 -12.495 1.00 91.88 80 PHE A O 1
ATOM 655 N N . PHE A 1 81 ? 12.952 0.503 -14.293 1.00 92.88 81 PHE A N 1
ATOM 656 C CA . PHE A 1 81 ? 13.738 -0.545 -13.629 1.00 92.88 81 PHE A CA 1
ATOM 657 C C . PHE A 1 81 ? 15.209 -0.156 -13.464 1.00 92.88 81 PHE A C 1
ATOM 659 O O . PHE A 1 81 ? 16.133 -0.771 -13.996 1.00 92.88 81 PHE A O 1
ATOM 666 N N . ASN A 1 82 ? 15.424 0.875 -12.656 1.00 93.12 82 ASN A N 1
ATOM 667 C CA . ASN A 1 82 ? 16.730 1.396 -12.292 1.00 93.12 82 ASN A CA 1
ATOM 668 C C . ASN A 1 82 ? 16.962 1.338 -10.774 1.00 93.12 82 ASN A C 1
ATOM 670 O O . ASN A 1 82 ? 16.046 1.120 -9.975 1.00 93.12 82 ASN A O 1
ATOM 674 N N . LYS A 1 83 ? 18.209 1.569 -10.359 1.00 94.50 83 LYS A N 1
ATOM 675 C CA . LYS A 1 83 ? 18.624 1.523 -8.949 1.00 94.50 83 LYS A CA 1
ATOM 676 C C . LYS A 1 83 ? 17.852 2.484 -8.039 1.00 94.50 83 LYS A C 1
ATOM 678 O O . LYS A 1 83 ? 17.570 2.127 -6.898 1.00 94.50 83 LYS A O 1
ATOM 683 N N . ILE A 1 84 ? 17.513 3.682 -8.516 1.00 93.94 84 ILE A N 1
ATOM 684 C CA . ILE A 1 84 ? 16.803 4.684 -7.709 1.00 93.94 84 ILE A CA 1
ATOM 685 C C . ILE A 1 84 ? 15.389 4.192 -7.399 1.00 93.94 84 ILE A C 1
ATOM 687 O O . ILE A 1 84 ? 14.968 4.191 -6.242 1.00 93.94 84 ILE A O 1
ATOM 691 N N . ASN A 1 85 ? 14.673 3.724 -8.416 1.00 94.19 85 ASN A N 1
ATOM 692 C CA . ASN A 1 85 ? 13.310 3.229 -8.255 1.00 94.19 85 ASN A CA 1
ATOM 693 C C . ASN A 1 85 ? 13.254 1.889 -7.524 1.00 94.19 85 ASN A C 1
ATOM 695 O O . ASN A 1 85 ? 12.302 1.647 -6.787 1.00 94.19 85 ASN A O 1
ATOM 699 N N . TYR A 1 86 ? 14.294 1.060 -7.642 1.00 95.81 86 TYR A N 1
ATOM 700 C CA . TYR A 1 86 ? 14.440 -0.125 -6.801 1.00 95.81 86 TYR A CA 1
ATOM 701 C C . TYR A 1 86 ? 14.434 0.245 -5.313 1.00 95.81 86 TYR A C 1
ATOM 703 O O . TYR A 1 86 ? 13.620 -0.283 -4.560 1.00 95.81 86 TYR A O 1
ATOM 711 N N . ILE A 1 87 ? 15.264 1.211 -4.904 1.00 96.06 87 ILE A N 1
ATOM 712 C CA . ILE A 1 87 ? 15.325 1.685 -3.511 1.00 96.06 87 ILE A CA 1
ATOM 713 C C . ILE A 1 87 ? 13.983 2.292 -3.085 1.00 96.06 87 ILE A C 1
ATOM 715 O O . ILE A 1 87 ? 13.462 1.959 -2.026 1.00 96.06 87 ILE A O 1
ATOM 719 N N . ARG A 1 88 ? 13.372 3.136 -3.924 1.00 95.56 88 ARG A N 1
ATOM 720 C CA . ARG A 1 88 ? 12.059 3.735 -3.621 1.00 95.56 88 ARG A CA 1
ATOM 721 C C . ARG A 1 88 ? 10.966 2.684 -3.425 1.00 95.56 88 ARG A C 1
ATOM 723 O O . ARG A 1 88 ? 10.135 2.842 -2.538 1.00 95.56 88 ARG A O 1
ATOM 730 N N . LEU A 1 89 ? 10.979 1.603 -4.207 1.00 96.00 89 LEU A N 1
ATOM 731 C CA . LEU A 1 89 ? 10.031 0.503 -4.036 1.00 96.00 89 LEU A CA 1
ATOM 732 C C . LEU A 1 89 ? 10.296 -0.293 -2.745 1.00 96.00 89 LEU A C 1
ATOM 734 O O . LEU A 1 89 ? 9.344 -0.735 -2.105 1.00 96.00 89 LEU A O 1
ATOM 738 N N . GLN A 1 90 ? 11.560 -0.441 -2.323 1.00 97.69 90 GLN A N 1
ATOM 739 C CA . GLN A 1 90 ? 11.897 -1.026 -1.014 1.00 97.69 90 GLN A CA 1
ATOM 740 C C . GLN A 1 90 ? 11.335 -0.189 0.141 1.00 97.69 90 GLN A C 1
ATOM 742 O O . GLN A 1 90 ? 10.763 -0.739 1.087 1.00 97.69 90 GLN A O 1
ATOM 747 N N . GLU A 1 91 ? 11.453 1.135 0.049 1.00 97.69 91 GLU A N 1
ATOM 748 C CA . GLU A 1 91 ? 10.880 2.042 1.044 1.00 97.69 91 GLU A CA 1
ATOM 749 C C . GLU A 1 91 ? 9.349 1.992 1.037 1.00 97.69 91 GLU A C 1
ATOM 751 O O . GLU A 1 91 ? 8.739 1.890 2.103 1.00 97.69 91 GLU A O 1
ATOM 756 N N . LEU A 1 92 ? 8.724 1.944 -0.148 1.00 96.62 92 LEU A N 1
ATOM 757 C CA . LEU A 1 92 ? 7.277 1.762 -0.270 1.00 96.62 92 LEU A CA 1
ATOM 758 C C . LEU A 1 92 ? 6.812 0.445 0.380 1.00 96.62 92 LEU A C 1
ATOM 760 O O . LEU A 1 92 ? 5.814 0.429 1.106 1.00 96.62 92 LEU A O 1
ATOM 764 N N . SER A 1 93 ? 7.546 -0.654 0.178 1.00 97.81 93 SER A N 1
ATOM 765 C CA . SER A 1 93 ? 7.252 -1.926 0.853 1.00 97.81 93 SER A CA 1
ATOM 766 C C . SER A 1 93 ? 7.357 -1.792 2.378 1.00 97.81 93 SER A C 1
ATOM 768 O O . SER A 1 93 ? 6.459 -2.205 3.121 1.00 97.81 93 SER A O 1
ATOM 770 N N . THR A 1 94 ? 8.405 -1.119 2.859 1.00 98.25 94 THR A N 1
ATOM 771 C CA . THR A 1 94 ? 8.639 -0.891 4.292 1.00 98.25 94 THR A CA 1
ATOM 772 C C . THR A 1 94 ? 7.511 -0.089 4.941 1.00 98.25 94 THR A C 1
ATOM 774 O O . THR A 1 94 ? 7.003 -0.480 6.001 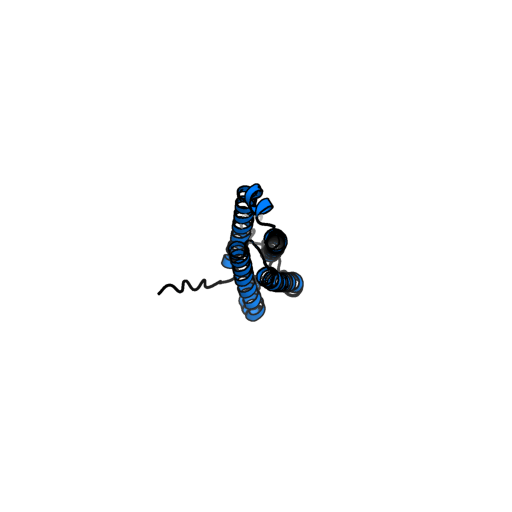1.00 98.25 94 THR A O 1
ATOM 777 N N . ILE A 1 95 ? 7.071 1.009 4.320 1.00 98.25 95 ILE A N 1
ATOM 778 C CA . ILE A 1 95 ? 5.963 1.810 4.852 1.00 98.25 95 ILE A CA 1
ATOM 779 C C . ILE A 1 95 ? 4.625 1.065 4.751 1.00 98.25 95 ILE A C 1
ATOM 781 O O . ILE A 1 95 ? 3.829 1.124 5.689 1.00 98.25 95 ILE A O 1
ATOM 785 N N . THR A 1 96 ? 4.410 0.270 3.697 1.00 98.19 96 THR A N 1
ATOM 786 C CA . THR A 1 96 ? 3.218 -0.585 3.553 1.00 98.19 96 THR A CA 1
ATOM 787 C C . THR A 1 96 ? 3.137 -1.615 4.682 1.00 98.19 96 THR A C 1
ATOM 789 O O . THR A 1 96 ? 2.088 -1.775 5.311 1.00 98.19 96 THR A O 1
ATOM 792 N N . LYS A 1 97 ? 4.265 -2.242 5.040 1.00 98.56 97 LYS A N 1
ATOM 793 C CA . LYS A 1 97 ? 4.356 -3.143 6.198 1.00 98.56 97 LYS A CA 1
ATOM 794 C C . LYS A 1 97 ? 4.016 -2.439 7.512 1.00 98.56 97 LYS A C 1
ATOM 796 O O . LYS A 1 97 ? 3.303 -2.997 8.347 1.00 98.56 97 LYS A O 1
ATOM 801 N N . ARG A 1 98 ? 4.517 -1.215 7.713 1.00 98.56 98 ARG A N 1
ATOM 802 C CA . ARG A 1 98 ? 4.210 -0.410 8.910 1.00 98.56 98 ARG A CA 1
ATOM 803 C C . ARG A 1 98 ? 2.727 -0.056 8.981 1.00 98.56 98 ARG A C 1
ATOM 805 O O . ARG A 1 98 ? 2.143 -0.173 10.056 1.00 98.56 98 ARG A O 1
ATOM 812 N N . ILE A 1 99 ? 2.114 0.309 7.854 1.00 98.56 99 ILE A N 1
ATOM 813 C CA . ILE A 1 99 ? 0.667 0.543 7.758 1.00 98.56 99 ILE A CA 1
ATOM 814 C C . ILE A 1 99 ? -0.105 -0.714 8.152 1.00 98.56 99 ILE A C 1
ATOM 816 O O . ILE A 1 99 ? -0.972 -0.639 9.020 1.00 98.56 99 ILE A O 1
ATOM 820 N N . LYS A 1 100 ? 0.243 -1.870 7.582 1.00 98.44 100 LYS A N 1
ATOM 821 C CA . LYS A 1 100 ? -0.383 -3.151 7.922 1.00 98.44 100 LYS A CA 1
ATOM 822 C C . LYS A 1 100 ? -0.309 -3.450 9.421 1.00 98.44 100 LYS A C 1
ATOM 824 O O . LYS A 1 100 ? -1.325 -3.751 10.044 1.00 98.44 100 LYS A O 1
ATOM 829 N N . ASN A 1 101 ? 0.876 -3.322 10.018 1.00 98.00 101 ASN A N 1
ATOM 830 C CA . ASN A 1 101 ? 1.058 -3.558 11.451 1.00 98.00 101 ASN A CA 1
ATOM 831 C C . ASN A 1 101 ? 0.219 -2.584 12.289 1.00 98.00 101 ASN A C 1
ATOM 833 O O . ASN A 1 101 ? -0.433 -2.990 13.246 1.00 98.00 101 ASN A O 1
ATOM 837 N N . PHE A 1 102 ? 0.166 -1.312 11.894 1.00 97.88 102 PHE A N 1
ATOM 838 C CA . PHE A 1 102 ? -0.657 -0.321 12.577 1.00 97.88 102 PHE A CA 1
ATOM 839 C C . PHE A 1 102 ? -2.157 -0.633 12.471 1.00 97.88 102 PHE A C 1
ATOM 841 O O . PHE A 1 102 ? -2.861 -0.537 13.475 1.00 97.88 102 PHE A O 1
ATOM 848 N N . ILE A 1 103 ? -2.646 -1.072 11.302 1.00 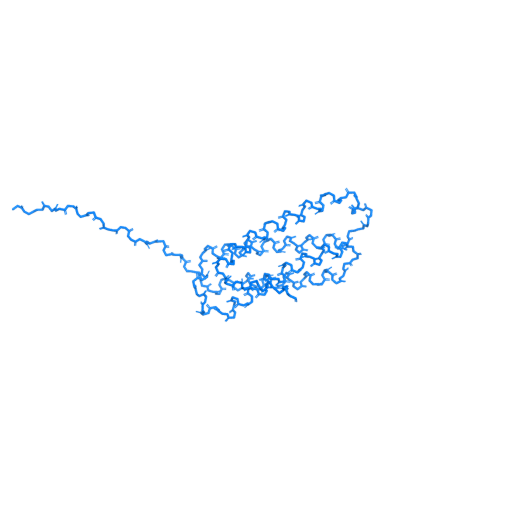98.06 103 ILE A N 1
ATOM 849 C CA . ILE A 1 103 ? -4.020 -1.578 11.136 1.00 98.06 103 ILE A CA 1
ATOM 850 C C . ILE A 1 103 ? -4.265 -2.749 12.096 1.00 98.06 103 ILE A C 1
ATOM 852 O O . ILE A 1 103 ? -5.275 -2.758 12.803 1.00 98.06 103 ILE A O 1
ATOM 856 N N . SER A 1 104 ? -3.339 -3.709 12.173 1.00 97.06 104 SER A N 1
ATOM 857 C CA . SER A 1 104 ? -3.446 -4.849 13.090 1.00 97.06 104 SER A CA 1
ATOM 858 C C . SER A 1 104 ? -3.558 -4.408 14.551 1.00 97.06 104 SER A C 1
ATOM 860 O O . SER A 1 104 ? -4.372 -4.956 15.289 1.00 97.06 104 SER A O 1
ATOM 862 N N . GLU A 1 105 ? -2.794 -3.399 14.970 1.00 95.06 105 GLU A N 1
ATOM 863 C CA . GLU A 1 105 ? -2.834 -2.890 16.343 1.00 95.06 105 GLU A CA 1
ATOM 864 C C . GLU A 1 105 ? -4.144 -2.164 16.665 1.00 95.06 105 GLU A C 1
ATOM 866 O O . GLU A 1 105 ? -4.739 -2.382 17.724 1.00 95.06 105 GLU A O 1
ATOM 871 N N . ILE A 1 106 ? -4.600 -1.272 15.780 1.00 95.31 106 ILE A N 1
ATOM 872 C CA . ILE A 1 106 ? -5.761 -0.421 16.073 1.00 95.31 106 ILE A CA 1
ATOM 873 C C . ILE A 1 106 ? -7.097 -1.127 15.815 1.00 95.31 106 ILE A C 1
ATOM 875 O O . ILE A 1 106 ? -8.094 -0.744 16.432 1.00 95.31 106 ILE A O 1
ATOM 879 N N . SER A 1 107 ? -7.138 -2.140 14.945 1.00 96.00 107 SER A N 1
ATOM 880 C CA . SER A 1 107 ? -8.359 -2.898 14.613 1.00 96.00 107 SER A CA 1
ATOM 881 C C . SER A 1 107 ? -8.927 -3.663 15.811 1.00 96.00 107 SER A C 1
ATOM 883 O O . SER A 1 107 ? -10.145 -3.739 15.963 1.00 96.00 107 SER A O 1
ATOM 885 N N . GLN A 1 108 ? -8.053 -4.144 16.699 1.00 93.00 108 GLN A N 1
ATOM 886 C CA . GLN A 1 108 ? -8.402 -4.904 17.908 1.00 93.00 108 GLN A CA 1
ATOM 887 C C . GLN A 1 108 ? -8.290 -4.063 19.198 1.00 93.00 108 GLN A C 1
ATOM 889 O O . GLN A 1 108 ? -8.385 -4.570 20.319 1.00 93.00 108 GLN A O 1
ATOM 894 N N . MET A 1 109 ? -8.065 -2.748 19.078 1.00 89.75 109 MET A N 1
ATOM 895 C CA . MET A 1 109 ? -7.826 -1.882 20.234 1.00 89.75 109 MET A CA 1
ATOM 896 C C . MET A 1 109 ? -9.125 -1.516 20.955 1.00 89.75 109 MET A C 1
ATOM 898 O O . MET A 1 109 ? -9.889 -0.674 20.480 1.00 89.75 109 MET A O 1
ATOM 902 N N . LYS A 1 110 ? -9.320 -2.082 22.152 1.00 85.25 110 LYS A N 1
ATOM 903 C CA . LYS A 1 110 ? -10.473 -1.803 23.027 1.00 85.25 110 LYS A CA 1
ATOM 904 C C . LYS A 1 110 ? -10.754 -0.301 23.176 1.00 85.25 110 LYS A C 1
ATOM 906 O O . LYS A 1 110 ? -9.834 0.499 23.374 1.00 85.25 110 LYS A O 1
ATOM 911 N N . THR A 1 111 ? -12.036 0.065 23.211 1.00 81.31 111 THR A N 1
ATOM 912 C CA . THR A 1 111 ? -12.528 1.458 23.274 1.00 81.31 111 THR A CA 1
ATOM 913 C C . THR A 1 111 ? -11.880 2.310 24.373 1.00 81.31 111 THR A C 1
ATOM 915 O O . THR A 1 111 ? -11.516 3.458 24.121 1.00 81.31 111 THR A O 1
ATOM 918 N N . LEU A 1 112 ? -11.681 1.758 25.576 1.00 73.50 112 LEU A N 1
ATOM 919 C CA . LEU A 1 112 ? -11.066 2.494 26.690 1.00 73.50 112 LEU A CA 1
ATOM 920 C C . LEU A 1 112 ? -9.593 2.848 26.407 1.00 73.50 112 LEU A C 1
ATOM 922 O O . LEU A 1 112 ? -9.169 3.978 26.637 1.00 73.50 112 LEU A O 1
ATOM 926 N N . ILE A 1 113 ? -8.822 1.905 25.852 1.00 80.38 113 ILE A N 1
ATOM 927 C CA . ILE A 1 113 ? -7.414 2.121 25.475 1.00 80.38 113 ILE A CA 1
ATOM 928 C C . ILE A 1 113 ? -7.329 3.128 24.327 1.00 80.38 113 ILE A C 1
ATOM 930 O O . ILE A 1 113 ? -6.471 4.012 24.347 1.00 80.38 113 ILE A O 1
ATOM 934 N N . LYS A 1 114 ? -8.245 3.028 23.357 1.00 78.62 114 LYS A N 1
ATOM 935 C CA . LYS A 1 114 ? -8.351 3.976 22.246 1.00 78.62 114 LYS A CA 1
ATOM 936 C C . LYS A 1 114 ? -8.519 5.412 22.745 1.00 78.62 114 LYS A C 1
ATOM 938 O O . LYS A 1 114 ? -7.802 6.279 22.261 1.00 78.62 114 LYS A O 1
ATOM 943 N N . TYR A 1 115 ? -9.416 5.664 23.701 1.00 73.75 115 TYR A N 1
ATOM 944 C CA . TYR A 1 115 ? -9.641 7.016 24.232 1.00 73.75 115 TYR A CA 1
ATOM 945 C C . TYR A 1 115 ? -8.367 7.603 24.859 1.00 73.75 115 TYR A C 1
ATOM 947 O O . TYR A 1 115 ? -7.984 8.734 24.570 1.00 73.75 115 TYR A O 1
ATOM 955 N N . LEU A 1 116 ? -7.640 6.797 25.640 1.00 80.38 116 LEU A N 1
ATOM 956 C CA . LEU A 1 116 ? -6.377 7.216 26.261 1.00 80.38 116 LEU A CA 1
ATOM 957 C C . LEU A 1 116 ? -5.261 7.482 25.235 1.00 80.38 116 LEU A C 1
ATOM 959 O O . LEU A 1 116 ? -4.363 8.284 25.494 1.00 80.38 116 LEU A O 1
ATOM 963 N N . LYS A 1 117 ? -5.309 6.817 24.075 1.00 86.25 117 LYS A N 1
ATOM 964 C CA . LYS A 1 117 ? -4.283 6.874 23.021 1.00 86.25 117 LYS A CA 1
ATOM 965 C C . LYS A 1 117 ? -4.725 7.626 21.759 1.00 86.25 117 LYS A C 1
ATOM 967 O O . LYS A 1 117 ? -4.009 7.617 20.763 1.00 86.25 117 LYS A O 1
ATOM 972 N N . GLU A 1 118 ? -5.862 8.318 21.760 1.00 84.38 118 GLU A N 1
ATOM 973 C CA . GLU A 1 118 ? -6.428 8.906 20.534 1.00 84.38 118 GLU A CA 1
ATOM 974 C C . GLU A 1 118 ? -5.458 9.883 19.848 1.00 84.38 118 GLU A C 1
ATOM 976 O O . GLU A 1 118 ? -5.247 9.828 18.632 1.00 84.38 118 GLU A O 1
ATOM 981 N N . LYS A 1 119 ? -4.798 10.742 20.637 1.00 85.25 119 LYS A N 1
ATOM 982 C CA . LYS A 1 119 ? -3.803 11.693 20.120 1.00 85.25 119 LYS A CA 1
ATOM 983 C C . LYS A 1 119 ? -2.598 10.989 19.489 1.00 85.25 119 LYS A C 1
ATOM 985 O O . LYS A 1 119 ? -2.106 11.466 18.467 1.00 85.25 119 LYS A O 1
ATOM 990 N N . SER A 1 120 ? -2.134 9.872 20.056 1.00 90.00 120 SER A N 1
ATOM 991 C CA . SER A 1 120 ? -1.002 9.130 19.491 1.00 90.00 120 SER A CA 1
ATOM 992 C C . SER A 1 120 ? -1.401 8.372 18.227 1.00 90.00 120 SER A C 1
ATOM 994 O O . SER A 1 120 ? -0.664 8.436 17.250 1.00 90.00 120 SER A O 1
ATOM 996 N N . ILE A 1 121 ? -2.596 7.769 18.184 1.00 91.06 121 ILE A N 1
ATOM 997 C CA . ILE A 1 121 ? -3.146 7.137 16.970 1.00 91.06 121 ILE A CA 1
ATOM 998 C C . ILE A 1 121 ? -3.214 8.155 15.830 1.00 91.06 121 ILE A C 1
ATOM 1000 O O . ILE A 1 121 ? -2.741 7.883 14.729 1.00 91.06 121 ILE A O 1
ATOM 1004 N N . LYS A 1 122 ? -3.753 9.353 16.091 1.00 93.06 122 LYS A N 1
ATOM 1005 C CA . LYS A 1 122 ? -3.851 10.414 15.078 1.00 93.06 122 LYS A CA 1
ATOM 1006 C C . LYS A 1 122 ? -2.478 10.874 14.584 1.00 93.06 122 LYS A C 1
ATOM 1008 O O . LYS A 1 122 ? -2.346 11.192 13.405 1.00 93.06 122 LYS A O 1
ATOM 1013 N N . LYS A 1 123 ? -1.475 10.930 15.466 1.00 95.19 123 LYS A N 1
ATOM 1014 C CA . LYS A 1 123 ? -0.097 11.283 15.101 1.00 95.19 123 LYS A CA 1
ATOM 1015 C C . LYS A 1 123 ? 0.520 10.216 14.192 1.00 95.19 123 LYS A C 1
ATOM 1017 O O . LYS A 1 123 ? 0.904 10.552 13.078 1.00 95.19 123 LYS A O 1
ATOM 1022 N N . VAL A 1 124 ? 0.506 8.951 14.619 1.00 95.62 124 VAL A N 1
ATOM 1023 C CA . VAL A 1 124 ? 1.060 7.825 13.845 1.00 95.62 124 VAL A CA 1
ATOM 1024 C C . VAL A 1 124 ? 0.357 7.690 12.496 1.00 95.62 124 VAL A C 1
ATOM 1026 O O . VAL A 1 124 ? 1.016 7.543 11.475 1.00 95.62 124 VAL A O 1
ATOM 1029 N N . PHE A 1 125 ? -0.972 7.832 12.457 1.00 95.62 125 PHE A N 1
ATOM 1030 C CA . PHE A 1 125 ? -1.728 7.829 11.204 1.00 95.62 125 PHE A CA 1
ATOM 1031 C C . PHE A 1 125 ? -1.224 8.893 10.218 1.00 95.62 125 PHE A C 1
ATOM 1033 O O . PHE A 1 125 ? -1.009 8.591 9.046 1.00 95.62 125 PHE A O 1
ATOM 1040 N N . LYS A 1 126 ? -1.026 10.134 10.684 1.00 96.88 126 LYS A N 1
ATOM 1041 C CA . LYS A 1 126 ? -0.543 11.230 9.833 1.00 96.88 126 LYS A CA 1
ATOM 1042 C C . LYS A 1 126 ? 0.885 11.001 9.351 1.00 96.88 126 LYS A C 1
ATOM 1044 O O . LYS A 1 126 ? 1.160 11.282 8.192 1.00 96.88 126 LYS A O 1
ATOM 1049 N N . GLU A 1 127 ? 1.761 10.509 10.222 1.00 97.44 127 GLU A N 1
ATOM 1050 C CA . GLU A 1 127 ? 3.149 10.179 9.876 1.00 97.44 127 GLU A CA 1
ATOM 1051 C C . GLU A 1 127 ? 3.189 9.090 8.803 1.00 97.44 127 GLU A C 1
ATOM 1053 O O . GLU A 1 127 ? 3.787 9.295 7.752 1.00 97.44 127 GLU A O 1
ATOM 1058 N N . LEU A 1 128 ? 2.451 7.993 9.005 1.00 97.75 128 LEU A N 1
ATOM 1059 C CA . LEU A 1 128 ? 2.378 6.904 8.033 1.00 97.75 128 LEU A CA 1
ATOM 1060 C C . LEU A 1 128 ? 1.826 7.364 6.682 1.00 97.75 128 LEU A C 1
ATOM 1062 O O . LEU A 1 128 ? 2.399 7.018 5.656 1.00 97.75 128 LEU A O 1
ATOM 1066 N N . CYS A 1 129 ? 0.746 8.154 6.670 1.00 96.44 129 CYS A N 1
ATOM 1067 C CA . CYS A 1 129 ? 0.198 8.683 5.419 1.00 96.44 129 CYS A CA 1
ATOM 1068 C C . CYS A 1 129 ? 1.186 9.630 4.728 1.00 96.44 129 CYS A C 1
ATOM 1070 O O . CYS A 1 129 ? 1.370 9.528 3.524 1.00 96.44 129 CYS A O 1
ATOM 1072 N N . GLY A 1 130 ? 1.840 10.522 5.478 1.00 96.19 130 GLY A N 1
ATOM 1073 C CA . GLY A 1 130 ? 2.803 11.468 4.915 1.00 96.19 130 GLY A CA 1
ATOM 1074 C C . GLY A 1 130 ? 4.019 10.775 4.303 1.00 96.19 130 GLY A C 1
ATOM 1075 O O . GLY A 1 130 ? 4.394 11.087 3.177 1.00 96.19 130 GLY A O 1
ATOM 1076 N N . GLU A 1 131 ? 4.607 9.807 5.009 1.00 96.12 131 GLU A N 1
ATOM 1077 C CA . GLU A 1 131 ? 5.722 9.008 4.487 1.00 96.12 131 GLU A CA 1
ATOM 1078 C C . GLU A 1 131 ? 5.301 8.190 3.257 1.00 96.12 131 GLU A C 1
ATOM 1080 O O . GLU A 1 131 ? 6.015 8.161 2.257 1.00 96.12 131 GLU A O 1
ATOM 1085 N N . PHE A 1 132 ? 4.121 7.567 3.301 1.00 95.25 132 PHE A N 1
ATOM 1086 C CA . PHE A 1 132 ? 3.580 6.803 2.177 1.00 95.25 132 PHE A CA 1
ATOM 1087 C C . PHE A 1 132 ? 3.396 7.674 0.931 1.00 95.25 132 PHE A C 1
ATOM 1089 O O . PHE A 1 132 ? 3.862 7.311 -0.150 1.00 95.25 132 PHE A O 1
ATOM 1096 N N . ASP A 1 133 ? 2.790 8.852 1.094 1.00 93.12 133 ASP A N 1
ATOM 1097 C CA . ASP A 1 133 ? 2.507 9.778 -0.005 1.00 93.12 133 ASP A CA 1
ATOM 1098 C C . ASP A 1 133 ? 3.797 10.301 -0.653 1.00 93.12 133 ASP A C 1
ATOM 1100 O O . ASP A 1 133 ? 3.842 10.488 -1.868 1.00 93.12 133 ASP A O 1
ATOM 1104 N N . VAL A 1 134 ? 4.881 10.469 0.114 1.00 93.88 134 VAL A N 1
ATOM 1105 C CA . VAL A 1 134 ? 6.202 10.803 -0.447 1.00 93.88 134 VAL A CA 1
ATOM 1106 C C . VAL A 1 134 ? 6.667 9.725 -1.426 1.00 93.88 134 VAL A C 1
ATOM 1108 O O . VAL A 1 134 ? 7.049 10.054 -2.550 1.00 93.88 134 VAL A O 1
ATOM 1111 N N . TYR A 1 135 ? 6.618 8.447 -1.046 1.00 93.44 135 TYR A N 1
ATOM 1112 C CA . TYR A 1 135 ? 7.093 7.371 -1.921 1.00 93.44 135 TYR A CA 1
ATOM 1113 C C . TYR A 1 135 ? 6.168 7.121 -3.107 1.00 93.44 135 TYR A C 1
ATOM 1115 O O . TYR A 1 135 ? 6.672 6.886 -4.205 1.00 93.44 135 TYR A O 1
ATOM 1123 N N . ILE A 1 136 ? 4.850 7.245 -2.927 1.00 91.19 136 ILE A N 1
ATOM 1124 C CA . ILE A 1 136 ? 3.902 7.195 -4.045 1.00 91.19 136 ILE A CA 1
ATOM 1125 C C . ILE A 1 136 ? 4.187 8.306 -5.042 1.00 91.19 136 ILE A C 1
ATOM 1127 O O . ILE A 1 136 ? 4.306 8.008 -6.221 1.00 91.19 136 ILE A O 1
ATOM 1131 N N . ASN A 1 137 ? 4.386 9.546 -4.593 1.00 89.81 137 ASN A N 1
ATOM 1132 C CA . ASN A 1 137 ? 4.680 10.658 -5.497 1.00 89.81 137 ASN A CA 1
ATOM 1133 C C . ASN A 1 137 ? 6.024 10.478 -6.217 1.00 89.81 137 ASN A C 1
ATOM 1135 O O . ASN A 1 137 ? 6.122 10.663 -7.427 1.00 89.81 137 ASN A O 1
ATOM 1139 N N . LEU A 1 138 ? 7.073 10.062 -5.500 1.00 89.44 138 LEU A N 1
ATOM 1140 C CA . LEU A 1 138 ? 8.381 9.791 -6.110 1.00 89.44 138 LEU A CA 1
ATOM 1141 C C . LEU A 1 138 ? 8.318 8.675 -7.162 1.00 89.44 138 LEU A C 1
ATOM 1143 O O . LEU A 1 138 ? 9.054 8.722 -8.151 1.00 89.44 138 LEU A O 1
ATOM 1147 N N . LEU A 1 139 ? 7.461 7.677 -6.940 1.00 87.25 139 LEU A N 1
ATOM 1148 C CA . LEU A 1 139 ? 7.233 6.580 -7.871 1.00 87.25 139 LEU A CA 1
ATOM 1149 C C . LEU A 1 139 ? 6.256 6.961 -8.986 1.00 87.25 139 LEU A C 1
ATOM 1151 O O . LEU A 1 139 ? 6.473 6.501 -10.095 1.00 87.25 139 LEU A O 1
ATOM 1155 N N . SER A 1 140 ? 5.260 7.821 -8.760 1.00 74.12 140 SER A N 1
ATOM 1156 C CA . SER A 1 140 ? 4.276 8.248 -9.766 1.00 74.12 140 SER A CA 1
ATOM 1157 C C . SER A 1 140 ? 4.855 9.219 -10.799 1.00 74.12 140 SER A C 1
ATOM 1159 O O . SER A 1 140 ? 4.502 9.160 -11.971 1.00 74.12 140 SER A O 1
ATOM 1161 N N . PHE A 1 141 ? 5.864 10.021 -10.440 1.00 60.88 141 PHE A N 1
ATOM 1162 C CA . PHE A 1 141 ? 6.694 10.693 -11.455 1.00 60.88 141 PHE A CA 1
ATOM 1163 C C . PHE A 1 141 ? 7.397 9.695 -12.396 1.00 60.88 141 PHE A C 1
ATOM 1165 O O . PHE A 1 141 ? 7.841 10.075 -13.474 1.00 60.88 141 PHE A O 1
ATOM 1172 N N . SER A 1 142 ? 7.519 8.426 -11.985 1.00 59.84 142 SER A N 1
ATOM 1173 C CA . SER A 1 142 ? 8.160 7.349 -12.754 1.00 59.84 142 SER A CA 1
ATOM 1174 C C . SER A 1 142 ? 7.182 6.279 -13.260 1.00 59.84 142 SER A C 1
ATOM 1176 O O . SER A 1 142 ? 7.560 5.493 -14.124 1.00 59.84 142 SER A O 1
ATOM 1178 N N . ILE A 1 143 ? 5.952 6.234 -12.739 1.00 59.62 143 ILE A N 1
ATOM 1179 C CA . ILE A 1 143 ? 4.834 5.342 -13.067 1.00 59.62 143 ILE A CA 1
ATOM 1180 C C . ILE A 1 143 ? 3.682 6.286 -13.381 1.00 59.62 143 ILE A C 1
ATOM 1182 O O . ILE A 1 143 ? 3.156 6.875 -12.455 1.00 59.62 143 ILE A O 1
ATOM 1186 N N . ASN A 1 144 ? 3.297 6.473 -14.646 1.00 54.19 144 ASN A N 1
ATOM 1187 C CA . ASN A 1 144 ? 2.125 7.275 -14.999 1.00 54.19 144 ASN A CA 1
ATOM 1188 C C . ASN A 1 144 ? 0.909 6.661 -14.305 1.00 54.19 144 ASN A C 1
ATOM 1190 O O . ASN A 1 144 ? 0.332 5.709 -14.816 1.00 54.19 144 ASN A O 1
ATOM 1194 N N . VAL A 1 145 ? 0.589 7.159 -13.118 1.00 48.28 145 VAL A N 1
ATOM 1195 C CA . VAL A 1 145 ? -0.639 6.866 -12.405 1.00 48.28 145 VAL A CA 1
ATOM 1196 C C . VAL A 1 145 ? -1.578 7.960 -12.868 1.00 48.28 145 VAL A C 1
ATOM 1198 O O . VAL A 1 145 ? -1.483 9.098 -12.408 1.00 48.28 145 VAL A O 1
ATOM 1201 N N . GLU A 1 146 ? -2.433 7.640 -13.836 1.00 45.50 146 GLU A N 1
ATOM 1202 C CA . GLU A 1 146 ? -3.621 8.453 -14.065 1.00 45.50 146 GLU A CA 1
ATOM 1203 C C . GLU A 1 146 ? -4.481 8.312 -12.810 1.00 45.50 146 GLU A C 1
ATOM 1205 O O . GLU A 1 146 ? -5.185 7.324 -12.607 1.00 45.50 146 GLU A O 1
ATOM 1210 N N . ILE A 1 147 ? -4.356 9.285 -11.909 1.00 43.97 147 ILE A N 1
ATOM 1211 C CA . ILE A 1 147 ? -5.347 9.487 -10.863 1.00 43.97 147 ILE A CA 1
ATOM 1212 C C . ILE A 1 147 ? -6.572 9.997 -11.611 1.00 43.97 147 ILE A C 1
ATOM 1214 O O . ILE A 1 147 ? -6.637 11.165 -11.989 1.00 43.97 147 ILE A O 1
ATOM 1218 N N . ALA A 1 148 ? -7.502 9.092 -11.901 1.00 37.44 148 ALA A N 1
ATOM 1219 C CA . ALA A 1 148 ? -8.834 9.472 -12.321 1.00 37.44 148 ALA A CA 1
ATOM 1220 C C . ALA A 1 148 ? -9.484 10.211 -11.143 1.00 37.44 148 ALA A C 1
ATOM 1222 O O . ALA A 1 148 ? -10.019 9.597 -10.220 1.00 37.44 148 ALA A O 1
ATOM 1223 N N . ASP A 1 149 ? -9.386 11.539 -11.155 1.00 42.91 149 ASP A N 1
ATOM 1224 C CA . ASP A 1 149 ? -10.306 12.407 -10.431 1.00 42.91 149 ASP A CA 1
ATOM 1225 C C . ASP A 1 149 ? -11.678 12.279 -11.113 1.00 42.91 149 ASP A C 1
ATOM 1227 O O . ASP A 1 149 ? -12.081 13.114 -11.919 1.00 42.91 149 ASP A O 1
ATOM 1231 N N . GLU A 1 150 ? -12.400 11.196 -10.824 1.00 44.19 150 GLU A N 1
ATOM 1232 C CA . GLU A 1 150 ? -13.833 11.132 -11.104 1.00 44.19 150 GLU A CA 1
ATOM 1233 C C . GLU A 1 150 ? -14.578 11.846 -9.971 1.00 44.19 150 GLU A C 1
ATOM 1235 O O . GLU A 1 150 ? -14.940 11.267 -8.944 1.00 44.19 150 GLU A O 1
ATOM 1240 N N . LEU A 1 151 ? -14.779 13.147 -10.173 1.00 33.19 151 LEU A N 1
ATOM 1241 C CA . LEU A 1 151 ? -15.883 13.901 -9.591 1.00 33.19 151 LEU A CA 1
ATOM 1242 C C . LEU A 1 151 ? -16.600 14.656 -10.714 1.00 33.19 151 LEU A C 1
ATOM 1244 O O . LEU A 1 151 ? -16.284 15.812 -10.992 1.00 33.19 151 LEU A O 1
ATOM 1248 N N . GLU A 1 152 ? -17.591 13.992 -11.303 1.00 33.47 152 GLU A N 1
ATOM 1249 C CA . GLU A 1 152 ? -18.877 14.597 -11.676 1.00 33.47 152 GLU A CA 1
ATOM 1250 C C . GLU A 1 152 ? -20.017 13.738 -11.117 1.00 33.47 152 GLU A C 1
ATOM 1252 O O . GLU A 1 152 ? -19.937 12.493 -11.231 1.00 33.47 152 GLU A O 1
#

Sequence (152 aa):
MDQKIDDITENSGDSALMIVPFAKFLPLINEIGNFFNETIELVEAAEHNKRTCEILKNRVHVAELAIRELREKRKDREDFFNKINYIRLQELSTITKRIKNFISEISQMKTLIKYLKEKSIKKVFKELCGEFDVYINLLSFSINVEIADELE

pLDDT: mean 84.62, std 19.85, range [33.19, 98.62]

Radius of gyration: 21.63 Å; chains: 1; bounding box: 76×33×61 Å

Secondary structure (DSSP, 8-state):
------------------B--GGGTHHHHHHHHHHHHHHHHHHHT-SS-HHHHHHHHHHHHHHHHHHHHHHHTTTTTGGG-BHHHHHHHHHHHHHHHHHHHHHHHHHT--HHHHHHHHHHHHHHHHHHHHHHHHHHHHHHTTS---------

Organism: NCBI:txid588596